Protein AF-A0A1V1NY57-F1 (afdb_monomer_lite)

Secondary structure (DSSP, 8-state):
-HHHHHHHHHHHHHHHHH--S---EEEE-TT---HHHHHHHHHTTEEEE-HHHHHHHHHHTTPPPPPP-PPP-

Foldseek 3Di:
DVVLVVQLVVQVVCCVPPVDPDDAAEEEDAQDDDPVRVVSCVVSRHHYDHLVRVQVVCVVVVHDRDDDPPDDD

Organism: NCBI:txid890399

pLDDT: mean 90.37, std 11.53, range [40.66, 97.31]

Structure (mmCIF, N/CA/C/O backbone):
data_AF-A0A1V1NY57-F1
#
_entry.id   AF-A0A1V1NY57-F1
#
loop_
_atom_site.group_PDB
_atom_site.id
_atom_site.type_symbol
_atom_site.label_atom_id
_atom_site.label_alt_id
_atom_site.label_comp_id
_atom_site.label_asym_id
_atom_site.label_entity_id
_atom_site.label_se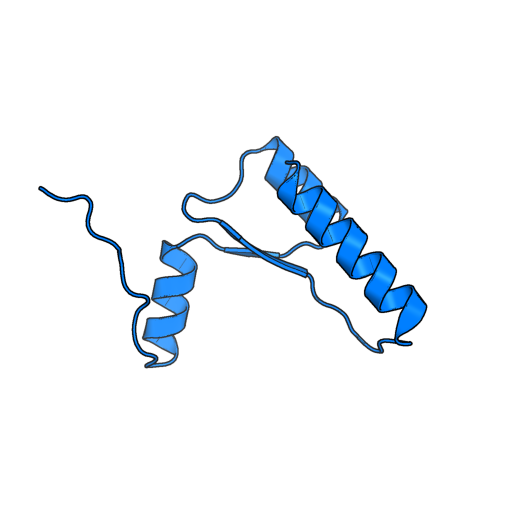q_id
_atom_site.pdbx_PDB_ins_code
_atom_site.Cartn_x
_atom_site.Cartn_y
_atom_site.Cartn_z
_atom_site.occupancy
_atom_site.B_iso_or_equiv
_atom_site.auth_seq_id
_atom_site.auth_comp_id
_atom_site.auth_asym_id
_atom_site.auth_atom_id
_atom_site.pdbx_PDB_model_num
ATOM 1 N N . MET A 1 1 ? 8.405 9.636 0.855 1.00 76.62 1 MET A N 1
ATOM 2 C CA . MET A 1 1 ? 8.279 9.678 2.332 1.00 76.62 1 MET A CA 1
ATOM 3 C C . MET A 1 1 ? 7.185 10.642 2.776 1.00 76.62 1 MET A C 1
ATOM 5 O O . MET A 1 1 ? 6.342 10.221 3.551 1.00 76.62 1 MET A O 1
ATOM 9 N N . ASN A 1 2 ? 7.157 11.887 2.280 1.00 88.81 2 ASN A N 1
ATOM 10 C CA . ASN A 1 2 ? 6.114 12.858 2.645 1.00 88.81 2 ASN A CA 1
ATOM 11 C C . ASN A 1 2 ? 4.689 12.338 2.370 1.00 88.81 2 ASN A C 1
ATOM 13 O O . ASN A 1 2 ? 3.837 12.389 3.245 1.00 88.81 2 ASN A O 1
ATOM 17 N N . GLU A 1 3 ? 4.474 11.719 1.206 1.00 91.19 3 GLU A N 1
ATOM 18 C CA . GLU A 1 3 ? 3.153 11.195 0.822 1.00 91.19 3 GLU A CA 1
ATOM 19 C C . GLU A 1 3 ? 2.630 10.082 1.744 1.00 91.19 3 GLU A C 1
ATOM 21 O O . GLU A 1 3 ? 1.460 10.088 2.108 1.00 91.19 3 GLU A O 1
ATOM 26 N N . LEU A 1 4 ? 3.495 9.172 2.211 1.00 93.69 4 LEU A N 1
ATOM 27 C CA . LEU A 1 4 ? 3.095 8.136 3.175 1.00 93.69 4 LEU A CA 1
ATOM 28 C C . LEU A 1 4 ? 2.718 8.734 4.534 1.00 93.69 4 LEU A C 1
ATOM 30 O O . LEU A 1 4 ? 1.769 8.278 5.167 1.00 93.69 4 LEU A O 1
ATOM 34 N N . LYS A 1 5 ? 3.444 9.768 4.975 1.00 95.19 5 LYS A N 1
ATOM 35 C CA . LYS A 1 5 ? 3.131 10.479 6.219 1.00 95.19 5 LYS A CA 1
ATOM 36 C C . LYS A 1 5 ? 1.787 11.193 6.120 1.00 95.19 5 LYS A C 1
ATOM 38 O O . LYS A 1 5 ? 0.976 11.044 7.026 1.00 95.19 5 LYS A O 1
ATOM 43 N N . LYS A 1 6 ? 1.533 11.895 5.011 1.00 95.50 6 LYS A N 1
ATOM 44 C CA . LYS A 1 6 ? 0.247 12.554 4.746 1.00 95.50 6 LYS A CA 1
ATOM 45 C C . LYS A 1 6 ? -0.907 11.554 4.711 1.00 95.50 6 LYS A C 1
ATOM 47 O O . LYS A 1 6 ? -1.904 11.778 5.386 1.00 95.50 6 LYS A O 1
ATOM 52 N N . LEU A 1 7 ? -0.747 10.431 4.002 1.00 95.38 7 LEU A N 1
ATOM 53 C CA . LEU A 1 7 ? -1.751 9.363 3.969 1.00 95.38 7 LEU A CA 1
ATOM 54 C C . LEU A 1 7 ? -2.056 8.844 5.380 1.00 95.38 7 LEU A C 1
ATOM 56 O O . LEU A 1 7 ? -3.215 8.668 5.742 1.00 95.38 7 LEU A O 1
ATOM 60 N N . ASN A 1 8 ?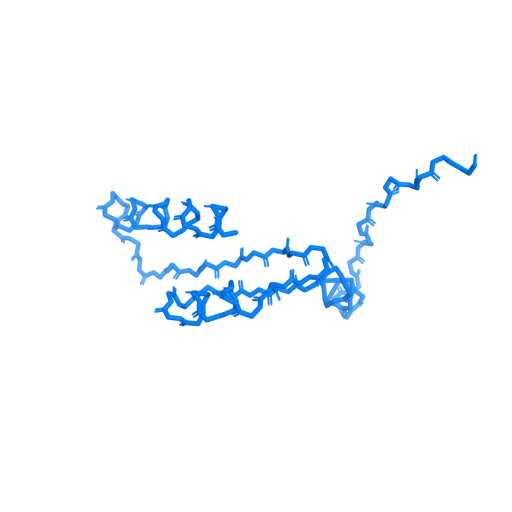 -1.017 8.623 6.190 1.00 95.94 8 ASN A N 1
ATOM 61 C CA . ASN A 1 8 ? -1.195 8.181 7.567 1.00 95.94 8 ASN A CA 1
ATOM 62 C C . ASN A 1 8 ? -1.921 9.235 8.416 1.00 95.94 8 ASN A C 1
ATOM 64 O O . ASN A 1 8 ? -2.848 8.893 9.134 1.00 95.94 8 ASN A O 1
ATOM 68 N N . GLN A 1 9 ? -1.548 10.511 8.302 1.00 95.88 9 GLN A N 1
ATOM 69 C CA . GLN A 1 9 ? -2.213 11.606 9.017 1.00 95.88 9 GLN A CA 1
ATOM 70 C C . GLN A 1 9 ? -3.698 11.719 8.649 1.00 95.88 9 GLN A C 1
ATOM 72 O O . GLN A 1 9 ? -4.538 11.827 9.537 1.00 95.88 9 GLN A O 1
ATOM 77 N N . GLN A 1 10 ? -4.030 11.639 7.359 1.00 94.81 10 GLN A N 1
ATOM 78 C CA . GLN A 1 10 ? -5.419 11.659 6.893 1.00 94.81 10 GLN A CA 1
ATOM 79 C C . GLN A 1 10 ? -6.214 10.467 7.427 1.00 94.81 10 GLN A C 1
ATOM 81 O O . GLN A 1 10 ? -7.353 10.621 7.855 1.00 94.81 10 GLN A O 1
ATOM 86 N N . ALA A 1 11 ? -5.607 9.282 7.440 1.00 94.62 11 ALA A N 1
ATOM 87 C CA . ALA A 1 11 ? -6.243 8.088 7.971 1.00 94.62 11 ALA A CA 1
ATOM 88 C C . ALA A 1 11 ? -6.560 8.208 9.471 1.00 94.62 11 ALA A C 1
ATOM 90 O O . ALA A 1 11 ? -7.637 7.800 9.899 1.00 94.62 11 ALA A O 1
ATOM 91 N N . GLU A 1 12 ? -5.656 8.786 10.263 1.00 93.44 12 GLU A N 1
ATOM 92 C CA . GLU A 1 12 ? -5.907 9.012 11.691 1.00 93.44 12 GLU A CA 1
ATOM 93 C C . GLU A 1 12 ? -6.999 10.069 11.928 1.00 93.44 12 GLU A C 1
ATOM 95 O O . GLU A 1 12 ? -7.844 9.873 12.800 1.00 93.44 12 GLU A O 1
ATOM 100 N N . ALA A 1 13 ? -7.066 11.123 11.106 1.00 94.31 13 ALA A N 1
ATOM 101 C CA . ALA A 1 13 ? -8.167 12.092 11.157 1.00 94.31 13 ALA A CA 1
ATOM 102 C C . ALA A 1 13 ? -9.527 11.432 10.860 1.00 94.31 13 ALA A C 1
ATOM 104 O O . ALA A 1 13 ? -10.473 11.567 11.633 1.00 94.31 13 ALA A O 1
ATOM 105 N N . VAL A 1 14 ? -9.601 10.620 9.799 1.00 93.75 14 VAL A N 1
ATOM 106 C CA . VAL A 1 14 ? -10.817 9.874 9.432 1.00 93.75 14 VAL A CA 1
ATOM 107 C C . VAL A 1 14 ? -11.266 8.934 10.555 1.00 93.75 14 VAL A C 1
ATOM 109 O O . VAL A 1 14 ? -12.454 8.887 10.875 1.00 93.75 14 VAL A O 1
ATOM 112 N N . LYS A 1 15 ? -10.338 8.207 11.193 1.00 90.88 15 LYS A N 1
ATOM 113 C CA . LYS A 1 15 ? -10.666 7.344 12.342 1.00 90.88 15 LYS A CA 1
ATOM 114 C C . LYS A 1 15 ? -11.283 8.136 13.493 1.00 90.88 15 LYS A C 1
ATOM 116 O O . LYS A 1 15 ? -12.274 7.680 14.062 1.00 90.88 15 LYS A O 1
ATOM 121 N N . ALA A 1 16 ? -10.697 9.284 13.829 1.00 89.69 16 ALA A N 1
ATOM 122 C CA . ALA A 1 16 ? -11.140 10.110 14.945 1.00 89.69 16 ALA A CA 1
ATOM 123 C C . ALA A 1 16 ? -12.532 10.714 14.705 1.00 89.69 16 ALA A C 1
ATOM 125 O O . ALA A 1 16 ? -13.362 10.725 15.613 1.00 89.69 16 ALA A O 1
ATOM 126 N N . GLU A 1 17 ? -12.807 11.177 13.485 1.00 93.31 17 GLU A N 1
ATOM 127 C CA . GLU A 1 17 ? -14.040 11.905 13.169 1.00 93.31 17 GLU A CA 1
ATOM 128 C C . GLU A 1 17 ? -15.225 10.987 12.842 1.00 93.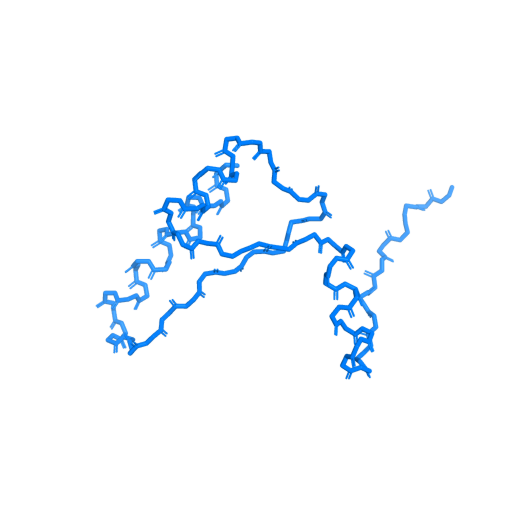31 17 GLU A C 1
ATOM 130 O O . GLU A 1 17 ? -16.364 11.296 13.189 1.00 93.31 17 GLU A O 1
ATOM 135 N N . MET A 1 18 ? -14.985 9.846 12.189 1.00 90.44 18 MET A N 1
ATOM 136 C CA . MET A 1 18 ? -16.059 9.080 11.538 1.00 90.44 18 MET A CA 1
ATOM 137 C C . MET A 1 18 ? -16.469 7.790 12.267 1.00 90.44 18 MET A C 1
ATOM 139 O O . MET A 1 18 ? -17.284 7.038 11.735 1.00 90.44 18 MET A O 1
ATOM 143 N N . LYS A 1 19 ? -15.926 7.502 13.464 1.00 85.75 19 LYS A N 1
ATOM 144 C CA . LYS A 1 19 ? -16.163 6.240 14.214 1.00 85.75 19 LYS A CA 1
ATOM 145 C C . LYS A 1 19 ? -16.031 4.993 13.324 1.00 85.75 19 LYS A C 1
ATOM 147 O O . LYS A 1 19 ? -16.857 4.082 13.361 1.00 85.75 19 LYS A O 1
ATOM 152 N N . VAL A 1 20 ? -15.010 4.981 12.471 1.00 87.12 20 VAL A N 1
ATOM 153 C CA . VAL A 1 20 ? -14.858 3.958 11.433 1.00 87.12 20 VAL A CA 1
ATOM 154 C C . VAL A 1 20 ? -14.594 2.593 12.067 1.00 87.12 20 VAL A C 1
ATOM 156 O O . VAL A 1 20 ? -13.644 2.438 12.829 1.00 87.12 20 VAL A O 1
ATOM 159 N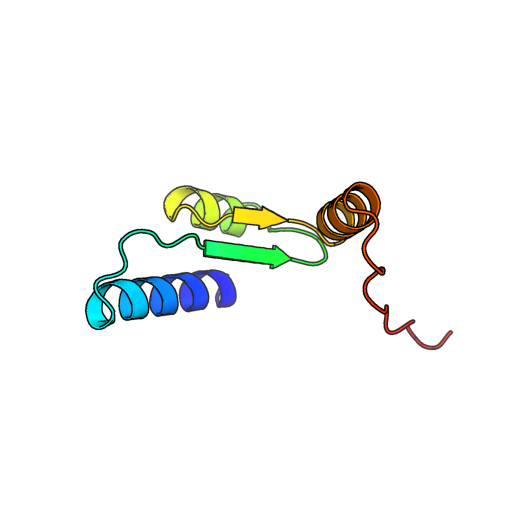 N . VAL A 1 21 ? -15.404 1.590 11.713 1.00 89.00 21 VAL A N 1
ATOM 160 C CA . VAL A 1 21 ? -15.246 0.205 12.198 1.00 89.00 21 VAL A CA 1
ATOM 161 C C . VAL A 1 21 ? -13.953 -0.426 11.671 1.00 89.00 21 VAL A C 1
ATOM 163 O O . VAL A 1 21 ? -13.295 -1.187 12.374 1.00 89.00 21 VAL A O 1
ATOM 166 N N . PHE A 1 22 ? -13.569 -0.103 10.434 1.00 89.38 22 PHE A N 1
ATOM 167 C CA . PHE A 1 22 ? -12.357 -0.617 9.808 1.00 89.38 22 PHE A CA 1
ATOM 168 C C . PHE A 1 22 ? -11.787 0.371 8.789 1.00 89.38 22 PHE A C 1
ATOM 170 O O . PHE A 1 22 ? -12.509 0.864 7.924 1.00 89.38 22 PHE A O 1
ATOM 177 N N . LEU A 1 23 ? -10.478 0.620 8.855 1.00 93.06 23 LEU A N 1
ATOM 178 C CA . LEU A 1 23 ? -9.769 1.473 7.905 1.00 93.06 23 LEU A CA 1
ATOM 179 C C . LEU A 1 23 ? -8.505 0.777 7.400 1.00 93.06 23 LEU A C 1
ATOM 181 O O . LEU A 1 23 ? -7.658 0.361 8.191 1.00 93.06 23 LEU A O 1
ATOM 185 N N . LYS A 1 24 ? -8.345 0.713 6.075 1.00 94.88 24 LYS A N 1
ATOM 186 C CA . LYS A 1 24 ? -7.155 0.173 5.411 1.00 94.88 24 LYS A CA 1
ATOM 187 C C . LYS A 1 24 ? -6.474 1.263 4.596 1.00 94.88 24 LYS A C 1
ATOM 189 O O . LYS A 1 24 ? -7.100 1.889 3.747 1.00 94.88 24 LYS A O 1
ATOM 194 N N . LYS A 1 25 ? -5.181 1.470 4.839 1.00 95.50 25 LYS A N 1
ATOM 195 C CA . LYS A 1 25 ? -4.350 2.393 4.060 1.00 95.50 25 LYS A CA 1
ATOM 196 C C . LYS A 1 25 ? -3.704 1.617 2.922 1.00 95.50 25 LYS A C 1
ATOM 198 O O . LYS A 1 25 ? -3.021 0.632 3.189 1.00 95.50 25 LYS A O 1
ATOM 203 N N . TRP A 1 26 ? -3.887 2.053 1.679 1.00 95.56 26 TRP A N 1
ATOM 204 C CA . TRP A 1 26 ? -3.228 1.448 0.521 1.00 95.56 26 TRP A CA 1
ATOM 205 C C . TRP A 1 26 ? -2.785 2.530 -0.458 1.00 95.56 26 TRP A C 1
ATOM 207 O O . TRP A 1 26 ? -3.572 3.400 -0.821 1.00 95.56 26 TRP A O 1
ATOM 217 N N . ILE A 1 27 ? -1.520 2.484 -0.874 1.00 93.62 27 ILE A N 1
ATOM 218 C CA . ILE A 1 27 ? -0.969 3.368 -1.900 1.00 93.62 27 ILE A CA 1
ATOM 219 C C . ILE A 1 27 ? -0.492 2.590 -3.129 1.00 93.62 27 ILE A C 1
ATOM 221 O O . ILE A 1 27 ? 0.169 1.558 -3.024 1.00 93.62 27 ILE A O 1
ATOM 225 N N . PHE A 1 28 ? -0.751 3.135 -4.313 1.00 92.44 28 PHE A N 1
ATOM 226 C CA . PHE A 1 28 ? -0.169 2.644 -5.557 1.00 92.44 28 PHE A CA 1
ATOM 227 C C . PHE A 1 28 ? 1.048 3.493 -5.920 1.00 92.44 28 PHE A C 1
ATOM 229 O O . PHE A 1 28 ? 0.928 4.658 -6.294 1.00 92.44 28 PHE A O 1
ATOM 236 N N . ALA A 1 29 ? 2.239 2.917 -5.778 1.00 92.19 29 ALA A N 1
ATOM 237 C CA . ALA A 1 29 ? 3.504 3.583 -6.061 1.00 92.19 29 ALA A CA 1
ATOM 238 C C . ALA A 1 29 ? 4.071 3.057 -7.381 1.00 92.19 29 ALA A C 1
ATOM 240 O O . ALA A 1 29 ? 4.468 1.903 -7.448 1.00 92.19 29 ALA A O 1
ATOM 241 N N . TYR A 1 30 ? 4.173 3.892 -8.420 1.00 89.62 30 TYR A N 1
ATOM 242 C CA . TYR A 1 30 ? 4.496 3.433 -9.783 1.00 89.62 30 TYR A CA 1
ATOM 243 C C . TYR A 1 30 ? 5.705 2.473 -9.860 1.00 89.62 30 TYR A C 1
ATOM 245 O O . TYR A 1 30 ? 5.570 1.365 -10.377 1.00 89.62 30 TYR A O 1
ATOM 253 N N . LYS A 1 31 ? 6.854 2.857 -9.275 1.00 91.19 31 LYS A N 1
ATOM 254 C CA . LYS A 1 31 ? 8.090 2.039 -9.199 1.00 91.19 31 LYS A CA 1
ATOM 255 C C . LYS A 1 31 ? 8.272 1.306 -7.858 1.00 91.19 31 LYS A C 1
ATOM 257 O O . LYS A 1 31 ? 9.333 0.744 -7.603 1.00 91.19 31 LYS A O 1
ATOM 262 N N . GLY A 1 32 ? 7.267 1.330 -6.985 1.00 93.75 32 GLY A N 1
ATOM 263 C CA . GLY A 1 32 ? 7.361 0.833 -5.613 1.00 93.75 32 GLY A CA 1
ATOM 264 C C . GLY A 1 32 ? 7.966 1.838 -4.631 1.00 93.75 32 GLY A C 1
ATOM 265 O O . GLY A 1 32 ? 8.057 3.037 -4.901 1.00 93.75 32 GLY A O 1
ATOM 266 N N . LEU A 1 33 ? 8.344 1.340 -3.452 1.00 94.44 33 LEU A N 1
ATOM 267 C CA . LEU A 1 33 ? 8.841 2.145 -2.335 1.00 94.44 33 LEU A CA 1
ATOM 268 C C . LEU A 1 33 ? 10.351 1.964 -2.118 1.00 94.44 33 LEU A C 1
ATOM 270 O O . LEU A 1 33 ? 10.888 0.865 -2.263 1.00 94.44 33 LEU A O 1
ATOM 274 N N . THR A 1 34 ? 11.029 3.033 -1.690 1.00 95.75 34 THR A N 1
ATOM 275 C CA . THR A 1 34 ? 12.409 2.952 -1.180 1.00 95.75 34 THR A CA 1
ATOM 276 C C . THR A 1 34 ? 12.460 2.157 0.128 1.00 95.75 34 THR A C 1
ATOM 278 O O . THR A 1 34 ? 11.447 2.046 0.813 1.00 95.75 34 THR A O 1
ATOM 281 N N . ALA A 1 35 ? 13.630 1.646 0.531 1.00 95.94 35 ALA A N 1
ATOM 282 C CA . ALA A 1 35 ? 13.777 0.861 1.767 1.00 95.94 35 ALA A CA 1
ATOM 283 C C . ALA A 1 35 ? 13.206 1.579 3.005 1.00 95.94 35 ALA A C 1
ATOM 285 O O . ALA A 1 35 ? 12.361 1.033 3.710 1.00 95.94 35 ALA A O 1
ATOM 286 N N . LYS A 1 36 ? 13.566 2.855 3.193 1.00 95.81 36 LYS A N 1
ATOM 287 C CA . LYS A 1 36 ? 13.032 3.687 4.282 1.00 95.81 36 LYS A CA 1
ATOM 288 C C . LYS A 1 36 ? 11.505 3.822 4.218 1.00 95.81 36 LYS A C 1
ATOM 290 O O . LYS A 1 36 ? 10.835 3.825 5.242 1.00 95.81 36 LYS A O 1
ATOM 295 N N . ALA A 1 37 ? 10.945 3.955 3.015 1.00 95.75 37 ALA A N 1
ATOM 296 C CA . ALA A 1 37 ? 9.502 4.064 2.819 1.00 95.75 37 ALA A CA 1
ATOM 297 C C . ALA A 1 37 ? 8.774 2.730 3.054 1.00 95.75 37 ALA A C 1
ATOM 299 O O . ALA A 1 37 ? 7.676 2.750 3.598 1.00 95.75 37 ALA A O 1
ATOM 300 N N . LYS A 1 38 ? 9.385 1.589 2.705 1.00 96.44 38 LYS A N 1
ATOM 301 C CA . LYS A 1 38 ? 8.864 0.254 3.035 1.00 96.44 38 LYS A CA 1
ATOM 302 C C . LYS A 1 38 ? 8.805 0.040 4.543 1.00 96.44 38 LYS A C 1
ATOM 304 O O . LYS A 1 38 ? 7.787 -0.431 5.032 1.00 96.44 38 LYS A O 1
ATOM 309 N N . GLN A 1 39 ? 9.859 0.430 5.262 1.00 97.31 39 GLN A N 1
ATOM 310 C CA . GLN A 1 39 ? 9.887 0.356 6.722 1.00 97.31 39 GLN A CA 1
ATOM 311 C C . GLN A 1 39 ? 8.738 1.166 7.334 1.00 97.31 39 GLN A C 1
ATOM 313 O O . GLN A 1 39 ? 7.918 0.605 8.050 1.00 97.31 39 GLN A O 1
ATOM 318 N N . PHE A 1 40 ? 8.611 2.443 6.960 1.00 96.69 40 PHE A N 1
ATOM 319 C CA . PHE A 1 40 ? 7.516 3.293 7.439 1.00 96.69 40 PHE A CA 1
ATOM 320 C C . PHE A 1 40 ? 6.135 2.714 7.093 1.00 96.69 40 PHE A C 1
ATOM 322 O O . PHE A 1 40 ? 5.221 2.728 7.910 1.00 96.69 40 PHE A O 1
ATOM 329 N N . ALA A 1 41 ? 5.967 2.195 5.874 1.00 96.06 41 ALA A N 1
ATOM 330 C CA . ALA A 1 41 ? 4.715 1.574 5.462 1.00 96.06 41 ALA A CA 1
ATOM 331 C C . ALA A 1 41 ? 4.384 0.344 6.320 1.00 96.06 41 ALA A C 1
ATOM 333 O O . ALA A 1 41 ? 3.241 0.189 6.731 1.00 96.06 41 ALA A O 1
ATOM 334 N N . SER A 1 42 ? 5.380 -0.483 6.645 1.00 96.62 42 SER A N 1
ATOM 335 C CA . SER A 1 42 ? 5.212 -1.641 7.526 1.00 96.62 42 SER A CA 1
ATOM 336 C C . SER A 1 42 ? 4.831 -1.231 8.948 1.00 96.62 42 SER A C 1
ATOM 338 O O . SER A 1 42 ? 3.876 -1.771 9.494 1.00 96.62 42 SER A O 1
ATOM 340 N N . GLU A 1 43 ? 5.542 -0.264 9.533 1.00 97.12 43 GLU A N 1
ATOM 341 C CA . GLU A 1 43 ? 5.303 0.234 10.899 1.00 97.12 43 GLU A CA 1
ATOM 342 C C . GLU A 1 43 ? 3.900 0.833 11.070 1.00 97.12 43 GLU A C 1
ATOM 344 O O . GLU A 1 43 ? 3.318 0.768 12.149 1.00 97.12 43 GLU A O 1
ATOM 349 N N . HIS A 1 44 ? 3.344 1.399 9.999 1.00 95.69 44 HIS A N 1
ATOM 350 C CA . HIS A 1 44 ? 2.034 2.042 10.009 1.00 95.69 44 HIS A CA 1
ATOM 351 C C . HIS A 1 44 ? 0.948 1.241 9.282 1.00 95.69 44 HIS A C 1
ATOM 353 O O . HIS A 1 44 ? -0.109 1.800 8.991 1.00 95.69 44 HIS A O 1
ATOM 359 N N . GLU A 1 45 ? 1.174 -0.037 8.974 1.00 96.06 45 GLU A N 1
ATOM 360 C CA . GLU A 1 45 ? 0.197 -0.917 8.308 1.00 96.06 45 GLU A CA 1
ATOM 361 C C . GLU A 1 45 ? -0.366 -0.337 6.992 1.00 96.06 45 GLU A C 1
ATOM 363 O O . GLU A 1 45 ? -1.560 -0.423 6.684 1.00 96.06 45 GLU A O 1
ATOM 368 N N . ILE A 1 46 ? 0.503 0.303 6.210 1.00 96.62 46 ILE A N 1
ATOM 369 C CA . ILE A 1 46 ? 0.192 0.851 4.892 1.00 96.62 46 ILE A CA 1
ATOM 370 C C . ILE A 1 46 ? 0.538 -0.193 3.834 1.00 96.62 46 ILE A C 1
ATOM 372 O O . ILE A 1 46 ? 1.702 -0.524 3.602 1.00 96.62 46 ILE A O 1
ATOM 376 N N . PHE A 1 47 ? -0.487 -0.670 3.142 1.00 96.31 47 PHE A N 1
ATOM 377 C CA . PHE A 1 47 ? -0.341 -1.553 1.995 1.00 96.31 47 PHE A CA 1
ATOM 378 C C . PHE A 1 47 ? 0.201 -0.749 0.823 1.00 96.31 47 PHE A C 1
ATOM 380 O O . PHE A 1 47 ? -0.072 0.448 0.681 1.00 96.31 47 PHE A O 1
ATOM 387 N N . TRP A 1 48 ? 0.974 -1.395 -0.037 1.00 95.69 48 TRP A N 1
ATOM 388 C CA . TRP A 1 48 ? 1.452 -0.755 -1.248 1.00 95.69 48 TRP A CA 1
ATOM 389 C C . TRP A 1 48 ? 1.563 -1.750 -2.387 1.00 95.69 48 TRP A C 1
ATOM 391 O O . TRP A 1 48 ? 1.792 -2.938 -2.173 1.00 95.69 48 TRP A O 1
ATOM 401 N N . SER A 1 49 ? 1.383 -1.239 -3.598 1.00 95.25 49 SER A N 1
ATOM 402 C CA . SER A 1 49 ? 1.580 -2.010 -4.819 1.00 95.25 49 SER A CA 1
ATOM 403 C C . SER A 1 49 ? 2.248 -1.154 -5.882 1.00 95.25 49 SER A C 1
ATOM 405 O O . SER A 1 49 ? 2.066 0.065 -5.945 1.00 95.25 49 SER A O 1
ATOM 407 N N . THR A 1 50 ? 3.050 -1.803 -6.706 1.00 95.31 50 THR A N 1
ATOM 408 C CA . THR A 1 50 ? 3.664 -1.250 -7.906 1.00 95.31 50 THR A CA 1
ATOM 409 C C . THR A 1 50 ? 2.643 -1.092 -9.026 1.00 95.31 50 THR A C 1
ATOM 411 O O . THR A 1 50 ? 1.562 -1.684 -8.989 1.00 95.31 50 THR A O 1
ATOM 414 N N . ARG A 1 51 ? 3.001 -0.343 -10.078 1.00 92.88 51 ARG A N 1
ATOM 415 C CA . ARG A 1 51 ? 2.196 -0.310 -11.307 1.00 92.88 51 ARG A CA 1
ATOM 416 C C . ARG A 1 51 ? 1.985 -1.717 -11.876 1.00 92.88 51 ARG A C 1
ATOM 418 O O 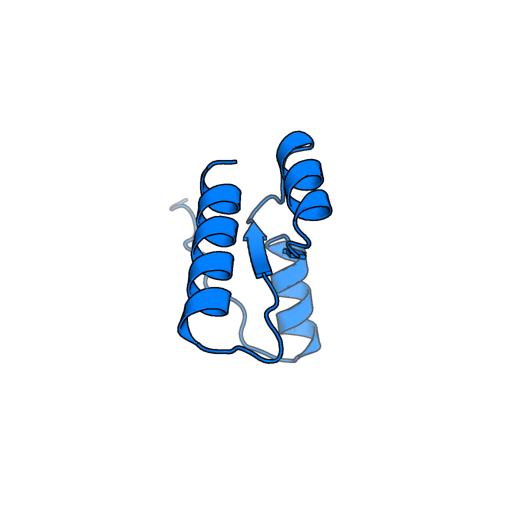. ARG A 1 51 ? 0.867 -2.053 -12.236 1.00 92.88 51 ARG A O 1
ATOM 425 N N . LYS A 1 52 ? 3.038 -2.541 -11.883 1.00 93.44 52 LYS A N 1
ATOM 426 C CA . LYS A 1 52 ? 2.993 -3.924 -12.376 1.00 93.44 52 LYS A CA 1
ATOM 427 C C . LYS A 1 52 ? 1.998 -4.783 -11.592 1.00 93.44 52 LYS A C 1
ATOM 429 O O . LYS A 1 52 ? 1.234 -5.528 -12.190 1.00 93.44 52 LYS A O 1
ATOM 434 N N . GLU A 1 53 ? 2.015 -4.686 -10.266 1.00 95.56 53 GLU A N 1
ATOM 435 C CA . GLU A 1 53 ? 1.093 -5.436 -9.404 1.00 95.56 53 GLU A CA 1
ATOM 436 C C . GLU A 1 53 ? -0.353 -4.957 -9.570 1.00 95.56 53 GLU A C 1
ATOM 438 O O . GLU A 1 53 ? -1.264 -5.780 -9.592 1.00 95.56 53 GLU A O 1
ATOM 443 N N . LEU A 1 54 ? -0.568 -3.649 -9.752 1.00 94.12 54 LEU A N 1
ATOM 444 C CA . LEU A 1 54 ? -1.892 -3.115 -10.064 1.00 94.12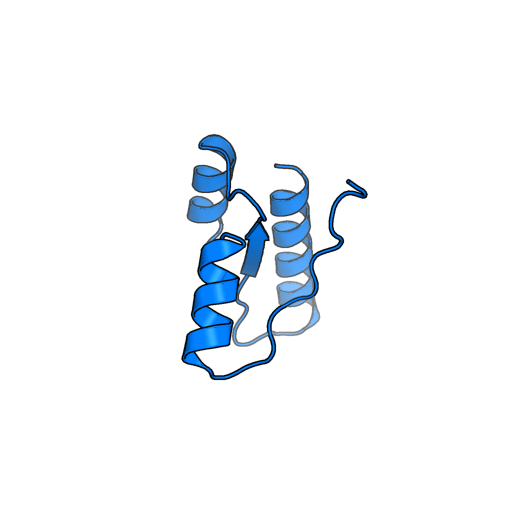 54 LEU A CA 1
ATOM 445 C C . LEU A 1 54 ? -2.388 -3.593 -11.433 1.00 94.12 54 LEU A C 1
ATOM 447 O O . LEU A 1 54 ? -3.521 -4.045 -11.534 1.00 94.12 54 LEU A O 1
ATOM 451 N N . ASP A 1 55 ? -1.553 -3.542 -12.471 1.00 93.62 55 ASP A N 1
ATOM 452 C CA . ASP A 1 55 ? -1.927 -4.032 -13.802 1.00 93.62 55 ASP A CA 1
ATOM 453 C C . ASP A 1 55 ? -2.257 -5.535 -13.770 1.00 93.62 55 ASP A C 1
ATOM 455 O O . ASP A 1 55 ? -3.258 -5.947 -14.349 1.00 93.62 55 ASP A O 1
ATOM 459 N N . ALA A 1 56 ? -1.483 -6.342 -13.034 1.00 95.19 56 ALA A N 1
ATOM 460 C CA . ALA A 1 56 ? -1.766 -7.768 -12.851 1.00 95.19 56 ALA A CA 1
ATOM 461 C C . ALA A 1 56 ? -3.092 -8.017 -12.110 1.00 95.19 56 ALA A C 1
ATOM 463 O O . ALA A 1 56 ? -3.828 -8.939 -12.453 1.00 95.19 56 ALA A O 1
ATOM 464 N N . LEU A 1 57 ? -3.423 -7.185 -11.116 1.00 94.56 57 LEU A N 1
ATOM 465 C CA . LEU A 1 57 ? -4.708 -7.252 -10.420 1.00 94.56 57 LEU A CA 1
ATOM 466 C C . LEU A 1 57 ? -5.876 -6.903 -11.351 1.00 94.56 57 LEU A C 1
ATOM 468 O O . LEU A 1 57 ? -6.907 -7.574 -11.317 1.00 94.56 57 LEU A O 1
ATOM 472 N N . LEU A 1 58 ? -5.723 -5.865 -12.178 1.00 94.44 58 LEU A N 1
ATOM 473 C CA . LEU A 1 58 ? -6.742 -5.474 -13.153 1.00 94.44 58 LEU A CA 1
ATOM 474 C C . LEU A 1 58 ? -6.974 -6.585 -14.180 1.00 94.44 58 LEU A C 1
ATOM 476 O O . LEU A 1 58 ? -8.125 -6.921 -14.443 1.00 94.44 58 LEU A O 1
ATOM 480 N N . ASP A 1 59 ? -5.902 -7.185 -14.698 1.00 96.06 59 ASP A N 1
ATOM 481 C CA . ASP A 1 59 ? -5.975 -8.304 -15.641 1.00 96.06 59 ASP A CA 1
ATOM 482 C C . ASP A 1 59 ? -6.669 -9.529 -15.027 1.00 96.06 59 ASP A C 1
ATOM 484 O O . ASP A 1 59 ? -7.635 -10.046 -15.589 1.00 96.06 59 ASP A O 1
ATOM 488 N N . TYR A 1 60 ? -6.269 -9.923 -13.812 1.00 97.12 60 TYR A N 1
ATOM 489 C CA . TYR A 1 60 ? -6.889 -11.031 -13.078 1.00 97.12 60 TYR A CA 1
ATOM 490 C C . TYR A 1 60 ? -8.403 -10.841 -12.891 1.00 97.12 60 TYR A C 1
ATOM 492 O O . TYR A 1 60 ? -9.181 -11.789 -13.015 1.00 97.12 60 TYR A O 1
ATOM 500 N N . LEU A 1 61 ? -8.836 -9.605 -12.633 1.00 97.06 61 LEU A N 1
ATOM 501 C CA . LEU A 1 61 ? -10.245 -9.244 -12.463 1.00 97.06 61 LEU A CA 1
ATOM 502 C C . LEU A 1 61 ? -10.968 -8.936 -13.786 1.00 97.06 61 LEU A C 1
ATOM 504 O O . LEU A 1 61 ? -12.142 -8.565 -13.757 1.00 97.06 61 LEU A O 1
ATOM 508 N N . LYS A 1 62 ? -10.301 -9.086 -14.938 1.00 96.56 62 LYS A N 1
ATOM 509 C CA . LYS A 1 62 ? -10.815 -8.738 -16.276 1.00 96.56 62 LYS A CA 1
ATOM 510 C C . LYS A 1 62 ? -11.289 -7.283 -16.379 1.00 96.56 62 LYS A C 1
ATOM 512 O O . LYS A 1 62 ? -12.254 -6.973 -17.079 1.00 96.56 62 LYS A O 1
ATOM 517 N N . LEU A 1 63 ? -10.621 -6.385 -15.660 1.00 95.81 63 LEU A N 1
ATOM 518 C CA . LEU A 1 63 ? -10.891 -4.953 -15.670 1.00 95.81 63 LEU A CA 1
ATOM 519 C C . LEU A 1 63 ? -10.083 -4.253 -16.761 1.00 95.81 63 LEU A C 1
ATOM 521 O O . LEU A 1 63 ? -9.034 -4.718 -17.204 1.00 95.81 63 LEU A O 1
ATOM 525 N N . ARG A 1 64 ? -10.566 -3.081 -17.184 1.00 94.19 64 ARG A N 1
ATOM 526 C CA . ARG A 1 64 ? -9.858 -2.263 -18.169 1.00 94.19 64 ARG A CA 1
ATOM 527 C C . ARG A 1 64 ? -8.496 -1.816 -17.609 1.00 94.19 64 ARG A C 1
ATOM 529 O O . ARG A 1 64 ? -8.466 -1.273 -16.502 1.00 94.19 64 ARG A O 1
ATOM 536 N N . PRO A 1 65 ? -7.402 -1.921 -18.386 1.00 89.44 65 PRO A N 1
ATOM 537 C CA . PRO A 1 65 ? -6.110 -1.368 -17.999 1.00 89.44 65 PRO A CA 1
ATOM 538 C C . PRO A 1 65 ? -6.174 0.136 -17.714 1.00 89.44 65 PRO A C 1
ATOM 540 O O . PRO A 1 65 ? -7.009 0.871 -18.260 1.00 89.44 65 PRO A O 1
ATOM 543 N N . LEU A 1 66 ? -5.243 0.618 -16.891 1.00 85.62 66 LEU A N 1
ATOM 544 C CA . LEU A 1 66 ? -5.041 2.053 -16.719 1.00 85.62 66 LEU A CA 1
ATOM 545 C C . LEU A 1 66 ? -4.366 2.640 -17.957 1.00 85.62 66 LEU A C 1
ATOM 547 O O . LEU A 1 66 ? -3.350 2.116 -18.422 1.00 85.62 66 LEU A O 1
ATOM 551 N N . TYR A 1 67 ? -4.882 3.775 -18.433 1.00 83.56 67 TYR A N 1
ATOM 552 C CA . TYR A 1 67 ? -4.215 4.547 -19.475 1.00 83.56 67 TYR A CA 1
ATOM 553 C C . TYR A 1 67 ? -2.781 4.881 -19.042 1.00 83.56 67 TYR A C 1
ATOM 555 O O . TYR A 1 67 ? -2.548 5.333 -17.918 1.00 83.56 67 TYR A O 1
ATOM 563 N N . SER A 1 68 ? -1.812 4.641 -19.923 1.00 73.38 68 SER A N 1
ATOM 564 C CA . SER A 1 68 ? -0.499 5.265 -19.813 1.00 73.38 68 SER A CA 1
ATOM 565 C C . SER A 1 68 ? -0.518 6.543 -20.639 1.00 73.38 68 SER A C 1
ATOM 567 O O . SER A 1 68 ? -0.884 6.533 -21.815 1.00 73.38 68 SER A O 1
ATOM 569 N N . PHE A 1 69 ? -0.112 7.653 -20.031 1.00 65.00 69 PHE A N 1
ATOM 570 C CA . PHE A 1 69 ? 0.421 8.753 -20.817 1.00 65.00 69 PHE A CA 1
ATOM 571 C C . PHE A 1 69 ? 1.731 8.208 -21.384 1.00 65.00 69 PHE A C 1
ATOM 573 O O . PHE A 1 69 ? 2.683 8.007 -20.634 1.00 65.00 69 PHE A O 1
ATOM 580 N N . LYS A 1 70 ? 1.744 7.803 -22.658 1.00 57.00 70 LYS A N 1
ATOM 581 C CA . LYS A 1 70 ? 3.018 7.535 -23.324 1.00 57.00 70 LYS A CA 1
ATOM 582 C C . LYS A 1 70 ? 3.817 8.831 -23.243 1.00 57.00 70 LYS A C 1
ATOM 584 O O . LYS A 1 70 ? 3.276 9.882 -23.588 1.00 57.00 70 LYS A O 1
ATOM 589 N N . ASP A 1 71 ? 5.068 8.746 -22.804 1.00 53.94 71 ASP A N 1
ATOM 590 C CA . ASP A 1 71 ? 6.033 9.782 -23.143 1.00 53.94 71 ASP A CA 1
ATOM 591 C C . ASP A 1 71 ? 5.970 9.927 -24.669 1.00 53.94 71 ASP A C 1
ATOM 593 O O . ASP A 1 71 ? 5.998 8.920 -25.389 1.00 53.94 71 ASP A O 1
ATOM 597 N N . ALA A 1 72 ? 5.741 11.150 -25.150 1.00 42.38 72 ALA A N 1
ATOM 598 C CA . ALA A 1 72 ? 5.839 11.440 -26.570 1.00 42.38 72 ALA A CA 1
ATOM 599 C C . ALA A 1 72 ? 7.199 10.909 -27.047 1.00 42.38 72 ALA A C 1
ATOM 601 O O . ALA A 1 72 ? 8.222 11.234 -26.444 1.00 42.38 72 ALA A O 1
ATOM 602 N N . ALA A 1 73 ? 7.157 10.009 -28.033 1.00 40.66 73 ALA A N 1
ATOM 603 C CA . ALA A 1 73 ? 8.342 9.455 -28.675 1.00 40.66 73 ALA A CA 1
ATOM 604 C C . ALA A 1 73 ? 9.225 10.563 -29.263 1.00 40.66 73 ALA A C 1
ATOM 606 O O . ALA A 1 73 ? 8.653 11.586 -29.709 1.00 40.66 73 ALA A O 1
#

Radius of gyration: 14.95 Å; chains: 1; bounding box: 30×24×44 Å

Sequence (73 aa):
MNELKKLNQQAEAVKAEMKVVFLKKWIFAYKGLTAKAKQFASEHEIFWSTRKELDALLDYLKLRPLYSFKDAA